Protein AF-A0A8R1E9Y8-F1 (afdb_monomer_lite)

Foldseek 3Di:
DDPPPPDQDLVRCQLVQDDLVRQCVVVVDPPVRSVVSVVVLVVVLVVLVVVCVVPVPDDLVVVCVVVVHHSNNSVCSVCPVVVDDDDDDDDDDDDDPVRVVVVVVVVVVVVVVD

Organism: Caenorhabditis japonica (NCBI:txid281687)

Radius of gyration: 22.83 Å; chains: 1; bounding box: 61×26×69 Å

Secondary structure (DSSP, 8-state):
---------HHHHHHTT--HHHHHHHTT--HHHHHHHHHHHHHHHHHHHHHHHH-TTS-HHHHHHHHT--HHHHHHIIIIIS-----PPPP-PPPPHHHHHHHHHHHHHHHHT-

Sequence (114 aa):
MRTFVHHPTIEHLLKRGMRSSDVTRTLGSSDSTARNVSAALKKIRGVIKRRIDRHDGLSLNKVAGELKIGGKTVQRIVKDDLKLDSFKLSRGQYLSDASKANRLDKAKKLLAHF

Structure (mmCIF, N/CA/C/O backbone):
data_AF-A0A8R1E9Y8-F1
#
_entry.id   AF-A0A8R1E9Y8-F1
#
loop_
_atom_site.group_PDB
_atom_site.id
_atom_site.type_symbol
_atom_site.label_atom_id
_atom_site.label_alt_id
_atom_site.label_comp_id
_atom_site.label_asym_id
_atom_site.label_entity_id
_atom_site.label_seq_id
_atom_site.pdbx_PDB_ins_code
_atom_site.Cartn_x
_atom_site.Cartn_y
_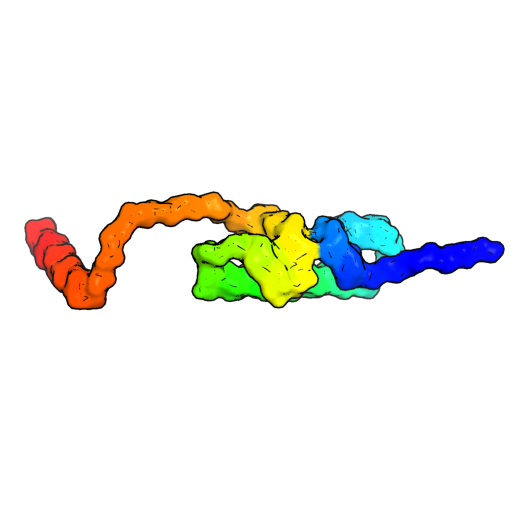atom_site.Cartn_z
_atom_site.occupancy
_atom_site.B_iso_or_equiv
_atom_site.auth_seq_id
_atom_site.auth_comp_id
_atom_site.auth_asym_id
_atom_site.auth_atom_id
_atom_site.pdbx_PDB_model_num
ATOM 1 N N . MET A 1 1 ? 28.859 -2.027 -42.124 1.00 34.03 1 MET A N 1
ATOM 2 C CA . MET A 1 1 ? 29.162 -2.054 -40.676 1.00 34.03 1 MET A CA 1
ATOM 3 C C . MET A 1 1 ? 27.865 -1.815 -39.911 1.00 34.03 1 MET A C 1
ATOM 5 O O . MET A 1 1 ? 27.322 -0.725 -40.008 1.00 34.03 1 MET A O 1
ATOM 9 N N . ARG A 1 2 ? 27.299 -2.833 -39.246 1.00 36.34 2 ARG A N 1
ATOM 10 C CA . ARG A 1 2 ? 26.121 -2.640 -38.381 1.00 36.34 2 ARG A CA 1
ATOM 11 C C . ARG A 1 2 ? 26.617 -2.062 -37.059 1.00 36.34 2 ARG A C 1
ATOM 13 O O . ARG A 1 2 ? 27.418 -2.698 -36.382 1.00 36.34 2 ARG A O 1
ATOM 20 N N . THR A 1 3 ? 26.205 -0.843 -36.741 1.00 33.47 3 THR A N 1
ATOM 21 C CA . THR A 1 3 ? 26.500 -0.207 -35.459 1.00 33.47 3 THR A CA 1
ATOM 22 C C . THR A 1 3 ? 25.878 -1.059 -34.353 1.00 33.47 3 THR A C 1
ATOM 24 O O . THR A 1 3 ? 24.687 -1.363 -34.392 1.00 33.47 3 THR A O 1
ATOM 27 N N . PHE A 1 4 ? 26.683 -1.506 -33.387 1.00 37.19 4 PHE A N 1
ATOM 28 C CA . PHE A 1 4 ? 26.162 -2.124 -32.171 1.00 37.19 4 PHE A CA 1
ATOM 29 C C . PHE A 1 4 ? 25.416 -1.037 -31.395 1.00 37.19 4 PHE A C 1
ATOM 31 O O . PHE A 1 4 ? 26.005 -0.268 -30.638 1.00 37.19 4 PHE A O 1
ATOM 38 N N . VAL A 1 5 ? 24.113 -0.923 -31.650 1.00 48.69 5 VAL A N 1
ATOM 39 C CA . VAL A 1 5 ? 23.225 -0.039 -30.903 1.00 48.69 5 VAL A CA 1
ATOM 40 C C . VAL A 1 5 ? 23.181 -0.592 -29.486 1.00 48.69 5 VAL A C 1
ATOM 42 O O . VAL A 1 5 ? 22.690 -1.694 -29.264 1.00 48.69 5 VAL A O 1
ATOM 45 N N . HIS A 1 6 ? 23.791 0.148 -28.563 1.00 48.94 6 HIS A N 1
ATOM 46 C CA . HIS A 1 6 ? 23.932 -0.137 -27.138 1.00 48.94 6 HIS A CA 1
ATOM 47 C C . HIS A 1 6 ? 22.732 -0.939 -26.603 1.00 48.94 6 HIS A C 1
ATOM 49 O O . HIS A 1 6 ? 21.671 -0.361 -26.384 1.00 48.94 6 HIS A O 1
ATOM 55 N N . HIS A 1 7 ? 22.862 -2.262 -26.428 1.00 53.69 7 HIS A N 1
ATOM 56 C CA . HIS A 1 7 ? 21.763 -3.087 -25.918 1.00 53.69 7 HIS A CA 1
ATOM 57 C C . HIS A 1 7 ? 21.462 -2.642 -24.479 1.00 53.69 7 HIS A C 1
ATOM 59 O O . HIS A 1 7 ? 22.306 -2.827 -23.598 1.00 53.69 7 HIS A O 1
ATOM 65 N N . PRO A 1 8 ? 20.302 -2.021 -24.200 1.00 61.31 8 PRO A N 1
ATOM 66 C CA . PRO A 1 8 ? 19.979 -1.626 -22.841 1.00 61.31 8 PRO A CA 1
ATOM 67 C C . PRO A 1 8 ? 19.671 -2.883 -22.020 1.00 61.31 8 PRO A C 1
ATOM 69 O O . PRO A 1 8 ? 18.807 -3.680 -22.389 1.00 61.31 8 PRO A O 1
ATOM 72 N N . THR A 1 9 ? 20.363 -3.063 -20.894 1.00 67.50 9 THR A N 1
ATOM 73 C CA . THR A 1 9 ? 20.118 -4.183 -19.976 1.00 67.50 9 THR A CA 1
ATOM 74 C C . THR A 1 9 ? 18.667 -4.170 -19.490 1.00 67.50 9 THR A C 1
ATOM 76 O O . THR A 1 9 ? 18.091 -3.107 -19.259 1.00 67.50 9 THR A O 1
ATOM 79 N N . ILE A 1 10 ? 18.082 -5.350 -19.262 1.00 60.69 10 ILE A N 1
ATOM 80 C CA . ILE A 1 10 ? 16.720 -5.524 -18.718 1.00 60.69 10 ILE A CA 1
ATOM 81 C C . ILE A 1 10 ? 16.486 -4.639 -17.483 1.00 60.69 10 ILE A C 1
ATOM 83 O O . ILE A 1 10 ? 15.460 -3.973 -17.367 1.00 60.69 10 ILE A O 1
ATOM 87 N N . GLU A 1 11 ? 17.469 -4.574 -16.588 1.00 61.62 11 GLU A N 1
ATOM 88 C CA . GLU A 1 11 ? 17.435 -3.723 -15.399 1.00 61.62 11 GLU A CA 1
ATOM 89 C C . GLU A 1 11 ? 17.272 -2.231 -15.738 1.00 61.62 11 GLU A C 1
ATOM 91 O O . GLU A 1 11 ? 16.489 -1.528 -15.101 1.00 61.62 11 GLU A O 1
ATOM 96 N N . HIS A 1 12 ? 17.958 -1.751 -16.777 1.00 67.56 12 HIS A N 1
ATOM 97 C CA . HIS A 1 12 ? 17.886 -0.363 -17.239 1.00 67.56 12 HIS A CA 1
ATOM 98 C C . HIS A 1 12 ? 16.504 -0.017 -17.801 1.00 67.56 12 HIS A C 1
ATOM 100 O O . HIS A 1 12 ? 15.955 1.049 -17.525 1.00 67.56 12 HIS A O 1
ATOM 106 N N . LEU A 1 13 ? 15.896 -0.948 -18.538 1.00 65.00 13 LEU A N 1
ATOM 107 C CA . LEU A 1 13 ? 14.551 -0.789 -19.097 1.00 65.00 13 LEU A CA 1
ATOM 108 C C . LEU A 1 13 ? 13.467 -0.773 -18.009 1.00 65.00 13 LEU A C 1
ATOM 110 O O . LEU A 1 13 ? 12.532 0.029 -18.063 1.00 65.00 13 LEU A O 1
ATOM 114 N N . LEU A 1 14 ? 13.629 -1.609 -16.980 1.00 62.78 14 LEU A N 1
ATOM 115 C CA . LEU A 1 14 ? 12.752 -1.642 -15.807 1.00 62.78 14 LEU A CA 1
ATOM 116 C C . LEU A 1 14 ? 12.879 -0.372 -14.958 1.00 62.78 14 LEU A C 1
ATOM 118 O O . LEU A 1 14 ? 11.870 0.176 -14.504 1.00 62.78 14 LEU A O 1
ATOM 122 N N . LYS A 1 15 ? 14.105 0.139 -14.790 1.00 64.81 15 LYS A N 1
ATOM 123 C CA . LYS A 1 15 ? 14.372 1.418 -14.115 1.00 64.81 15 LYS A CA 1
ATOM 124 C C . LYS A 1 15 ? 13.757 2.608 -14.856 1.00 64.81 15 LYS A C 1
ATOM 126 O O . LYS A 1 15 ? 13.289 3.536 -14.202 1.00 64.81 15 LYS A O 1
ATOM 131 N N . ARG A 1 16 ? 13.673 2.554 -16.192 1.00 65.31 16 ARG A N 1
ATOM 132 C CA . ARG A 1 16 ? 12.968 3.547 -17.028 1.00 65.31 16 ARG A CA 1
ATOM 133 C C . ARG A 1 16 ? 11.437 3.443 -16.978 1.00 65.31 16 ARG A C 1
ATOM 135 O O . ARG A 1 16 ? 10.764 4.332 -17.489 1.00 65.31 16 ARG A O 1
ATOM 142 N N . GLY A 1 17 ? 10.881 2.403 -16.353 1.00 62.25 17 GLY A N 1
ATOM 143 C CA . GLY A 1 17 ? 9.436 2.243 -16.162 1.00 62.25 17 GLY A CA 1
ATOM 144 C C . GLY A 1 17 ? 8.668 1.735 -17.378 1.00 62.25 17 GLY A C 1
ATOM 145 O O . GLY A 1 17 ? 7.451 1.906 -17.442 1.00 62.25 17 GLY A O 1
ATOM 146 N N . MET A 1 18 ? 9.351 1.082 -18.321 1.00 66.31 18 MET A N 1
ATOM 147 C CA . MET A 1 18 ? 8.700 0.466 -19.479 1.00 66.31 18 MET A CA 1
ATOM 148 C C . MET A 1 18 ? 7.807 -0.713 -19.053 1.00 66.31 18 MET A C 1
ATOM 150 O O . MET A 1 18 ? 8.151 -1.467 -18.136 1.00 66.31 18 MET A O 1
ATOM 154 N N . ARG A 1 19 ? 6.645 -0.888 -19.702 1.00 61.59 19 ARG A N 1
ATOM 155 C CA . ARG A 1 19 ? 5.753 -2.031 -19.428 1.00 61.59 19 ARG A CA 1
ATOM 156 C C . ARG A 1 19 ? 6.385 -3.318 -19.949 1.00 61.59 19 ARG A C 1
ATOM 158 O O . ARG A 1 19 ? 7.135 -3.286 -20.920 1.00 61.59 19 ARG A O 1
ATOM 165 N N . SER A 1 20 ? 6.013 -4.466 -19.372 1.00 58.62 20 SER A N 1
ATOM 166 C CA . SER A 1 20 ? 6.472 -5.779 -19.862 1.00 58.62 20 SER A CA 1
ATOM 167 C C . SER A 1 20 ? 6.247 -5.943 -21.366 1.00 58.62 20 SER A C 1
ATOM 169 O O . SER A 1 20 ? 7.137 -6.417 -22.057 1.00 58.62 20 SER A O 1
ATOM 171 N N . SER A 1 21 ? 5.078 -5.507 -21.854 1.00 60.09 21 SER A N 1
ATOM 172 C CA . SER A 1 21 ? 4.689 -5.535 -23.269 1.00 60.09 21 SER A CA 1
ATOM 173 C C . SER A 1 21 ? 5.559 -4.646 -24.153 1.00 60.09 21 SER A C 1
ATOM 175 O O . SER A 1 21 ? 5.777 -4.949 -25.321 1.00 60.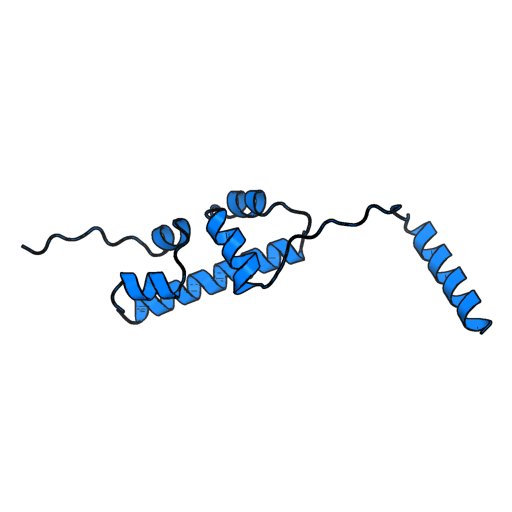09 21 SER A O 1
ATOM 177 N N . ASP A 1 22 ? 6.046 -3.537 -23.606 1.00 65.00 22 ASP A N 1
ATOM 178 C CA . ASP A 1 22 ? 6.806 -2.543 -24.356 1.00 65.00 22 ASP A CA 1
ATOM 179 C C . ASP A 1 22 ? 8.269 -2.968 -24.425 1.00 65.00 22 ASP A C 1
ATOM 181 O O . ASP A 1 22 ? 8.868 -2.908 -25.488 1.00 65.00 22 ASP A O 1
ATOM 185 N N . VAL A 1 23 ? 8.805 -3.546 -23.342 1.00 60.44 23 VAL A N 1
ATOM 186 C CA . VAL A 1 23 ? 10.128 -4.185 -23.340 1.00 60.44 23 VAL A CA 1
ATOM 187 C C . VAL A 1 23 ? 10.194 -5.320 -24.367 1.00 60.44 23 VAL A C 1
ATOM 189 O O . VAL A 1 23 ? 11.157 -5.402 -25.127 1.00 60.44 23 VAL A O 1
ATOM 192 N N . THR A 1 24 ? 9.166 -6.175 -24.431 1.00 59.72 24 THR A N 1
ATOM 193 C CA . THR A 1 24 ? 9.111 -7.266 -25.417 1.00 59.72 24 THR A CA 1
ATOM 194 C C . THR A 1 24 ? 9.031 -6.756 -26.855 1.00 59.72 24 THR A C 1
ATOM 196 O O . THR A 1 24 ? 9.628 -7.363 -27.737 1.00 59.72 24 THR A O 1
ATOM 199 N N . ARG A 1 25 ? 8.350 -5.623 -27.094 1.00 61.25 25 ARG A N 1
ATOM 200 C CA . ARG A 1 25 ? 8.277 -4.978 -28.417 1.00 61.25 25 ARG A CA 1
ATOM 201 C C . ARG A 1 25 ? 9.591 -4.298 -28.810 1.00 61.25 25 ARG A C 1
ATOM 203 O O . ARG A 1 25 ? 10.009 -4.429 -29.951 1.00 61.25 25 ARG A O 1
ATOM 210 N N . THR A 1 26 ? 10.258 -3.605 -27.882 1.00 57.19 26 THR A N 1
ATOM 211 C CA . THR A 1 26 ? 11.529 -2.901 -28.140 1.00 57.19 26 THR A CA 1
ATOM 212 C C . THR A 1 26 ? 12.683 -3.858 -28.433 1.00 57.19 26 THR A C 1
ATOM 214 O O . THR A 1 26 ? 13.565 -3.522 -29.214 1.00 57.19 26 THR A O 1
ATOM 217 N N . LEU A 1 27 ? 12.705 -5.036 -27.804 1.00 57.19 27 LEU A N 1
ATOM 218 C CA . LEU A 1 27 ? 13.846 -5.953 -27.880 1.00 57.19 27 LEU A CA 1
ATOM 219 C C . LEU A 1 27 ? 13.774 -6.979 -29.016 1.00 57.19 27 LEU A C 1
ATOM 221 O O . LEU A 1 27 ? 14.706 -7.768 -29.130 1.00 57.19 27 LEU A O 1
ATOM 225 N N . GLY A 1 28 ? 12.717 -6.984 -29.841 1.00 55.41 28 GLY A N 1
ATOM 226 C CA . GLY A 1 28 ? 12.619 -7.895 -30.988 1.00 55.41 28 GLY A CA 1
ATOM 227 C C . GLY A 1 28 ? 12.873 -9.356 -30.600 1.00 55.41 28 GLY A C 1
ATOM 228 O O . GLY A 1 28 ? 13.823 -9.963 -31.075 1.00 55.41 28 GLY A O 1
ATOM 229 N N . SER A 1 29 ? 12.070 -9.869 -29.665 1.00 55.69 29 SER A N 1
ATOM 230 C CA . SER A 1 29 ? 11.920 -11.272 -29.248 1.00 55.69 29 SER A CA 1
ATOM 231 C C . SER A 1 29 ? 13.042 -12.257 -29.629 1.00 55.69 29 SER A C 1
ATOM 233 O O . SER A 1 29 ? 12.834 -13.150 -30.448 1.00 55.69 29 SER A O 1
ATOM 235 N N . SER A 1 30 ? 14.187 -12.211 -28.938 1.00 55.97 30 SER A N 1
ATOM 236 C CA . SER A 1 30 ? 14.834 -13.474 -28.571 1.00 55.97 30 SER A CA 1
ATOM 237 C C . SER A 1 30 ? 14.092 -14.010 -27.349 1.00 55.97 30 SER A C 1
ATOM 239 O O . SER A 1 30 ? 13.977 -13.357 -26.309 1.00 55.97 30 SER A O 1
ATOM 241 N N . ASP A 1 31 ? 13.480 -15.170 -27.518 1.00 63.44 31 ASP A N 1
ATOM 242 C CA . ASP A 1 31 ? 12.432 -15.706 -26.653 1.00 63.44 31 ASP A CA 1
ATOM 243 C C . ASP A 1 31 ? 12.861 -15.841 -25.167 1.00 63.44 31 ASP A C 1
ATOM 245 O O . ASP A 1 31 ? 12.071 -15.670 -24.235 1.00 63.44 31 ASP A O 1
ATOM 249 N N . SER A 1 32 ? 14.161 -16.025 -24.921 1.00 66.88 32 SER A N 1
ATOM 250 C CA . SER A 1 32 ? 14.774 -16.027 -23.586 1.00 66.88 32 SER A CA 1
ATOM 251 C C . SER A 1 32 ? 14.779 -14.656 -22.900 1.00 66.88 32 SER A C 1
ATOM 253 O O . SER A 1 32 ? 14.546 -14.568 -21.694 1.00 66.88 32 SER A O 1
ATOM 255 N N . THR A 1 33 ? 14.986 -13.571 -23.646 1.00 66.88 33 THR A N 1
ATOM 256 C CA . THR A 1 33 ? 15.027 -12.205 -23.106 1.00 66.88 33 THR A CA 1
ATOM 257 C C . THR A 1 33 ? 13.649 -11.777 -22.615 1.00 66.88 33 THR A C 1
ATOM 259 O O . THR A 1 33 ? 13.516 -11.287 -21.494 1.00 66.88 33 THR A O 1
ATOM 262 N N . ALA A 1 34 ? 12.605 -12.037 -23.406 1.00 66.81 34 ALA A N 1
ATOM 263 C CA . ALA A 1 34 ? 11.220 -11.771 -23.019 1.00 66.81 34 ALA A CA 1
ATOM 264 C C . ALA A 1 34 ? 10.827 -12.533 -21.739 1.00 66.81 34 ALA A C 1
ATOM 266 O O . ALA A 1 34 ? 10.255 -11.950 -20.810 1.00 66.81 34 ALA A O 1
ATOM 267 N N . ARG A 1 35 ? 11.202 -13.818 -21.650 1.00 69.38 35 ARG A N 1
ATOM 268 C CA . ARG A 1 35 ? 10.987 -14.653 -20.457 1.00 69.38 35 ARG A CA 1
ATOM 269 C C . ARG A 1 35 ? 11.709 -14.102 -19.226 1.00 69.38 35 ARG A C 1
ATOM 271 O O . ARG A 1 35 ? 11.093 -13.984 -18.165 1.00 69.38 35 ARG A O 1
ATOM 278 N N . ASN A 1 36 ? 12.964 -13.684 -19.376 1.00 76.75 36 ASN A N 1
ATOM 279 C CA . ASN A 1 36 ? 13.758 -13.110 -18.287 1.00 76.75 36 ASN A CA 1
ATOM 280 C C . ASN A 1 36 ? 13.176 -11.780 -17.776 1.00 76.75 36 ASN A C 1
ATOM 282 O O . ASN A 1 36 ? 13.083 -11.572 -16.565 1.00 76.75 36 ASN A O 1
ATOM 286 N N . VAL A 1 37 ? 12.714 -10.902 -18.674 1.00 72.06 37 VAL A N 1
ATOM 287 C CA . VAL A 1 37 ? 12.045 -9.641 -18.300 1.00 72.06 37 VAL A CA 1
ATOM 288 C C . VAL A 1 37 ? 10.754 -9.916 -17.531 1.00 72.06 37 VAL A C 1
ATOM 290 O O . VAL A 1 37 ? 10.516 -9.315 -16.480 1.00 72.06 37 VAL A O 1
ATOM 293 N N . SER A 1 38 ? 9.924 -10.838 -18.028 1.00 71.31 38 SER A N 1
ATOM 294 C CA . SER A 1 38 ? 8.665 -11.205 -17.374 1.00 71.31 38 SER A CA 1
ATOM 295 C C . SER A 1 38 ? 8.905 -11.756 -15.965 1.00 71.31 38 SER A C 1
ATOM 297 O O . SER A 1 38 ? 8.242 -11.342 -15.009 1.00 71.31 38 SER A O 1
ATOM 299 N N . ALA A 1 39 ? 9.901 -12.633 -15.804 1.00 79.81 39 ALA A N 1
ATOM 300 C CA . ALA A 1 39 ? 10.292 -13.173 -14.505 1.00 79.81 39 ALA A CA 1
ATOM 301 C C . ALA A 1 39 ? 10.763 -12.071 -13.540 1.00 79.81 39 ALA A C 1
ATOM 303 O O . ALA A 1 39 ? 10.326 -12.030 -12.385 1.00 79.81 39 ALA A O 1
ATOM 304 N N . ALA A 1 40 ? 11.588 -11.132 -14.016 1.00 81.56 40 ALA A N 1
ATOM 305 C CA . ALA A 1 40 ? 12.049 -9.997 -13.220 1.00 81.56 40 ALA A CA 1
ATOM 306 C C . ALA A 1 40 ? 10.883 -9.103 -12.757 1.00 81.56 40 ALA A C 1
ATOM 308 O O . ALA A 1 40 ? 10.813 -8.737 -11.581 1.00 81.56 40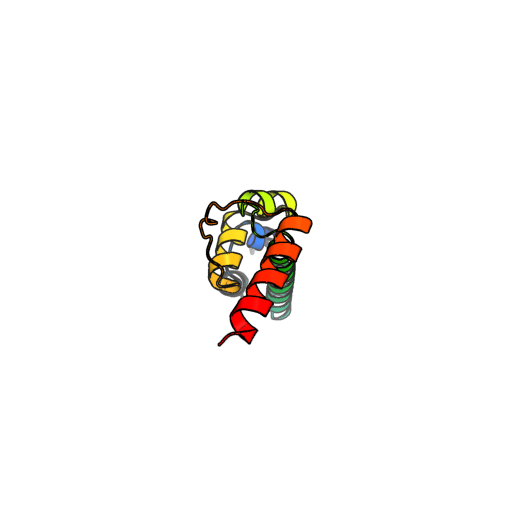 ALA A O 1
ATOM 309 N N . LEU A 1 41 ? 9.918 -8.814 -13.636 1.00 77.25 41 LEU A N 1
ATOM 310 C CA . LEU A 1 41 ? 8.722 -8.038 -13.291 1.00 77.25 41 LEU A CA 1
ATOM 311 C C . LEU A 1 41 ? 7.833 -8.747 -12.271 1.00 77.25 41 LEU A C 1
ATOM 313 O O . LEU A 1 41 ? 7.390 -8.115 -11.311 1.00 77.25 41 LEU A O 1
ATOM 317 N N . LYS A 1 42 ? 7.612 -10.060 -12.421 1.00 84.75 42 LYS A N 1
ATOM 318 C CA . LYS A 1 42 ? 6.876 -10.862 -11.429 1.00 84.75 42 LYS A CA 1
ATOM 319 C C . LYS A 1 42 ? 7.557 -10.812 -10.061 1.00 84.75 42 LYS A C 1
ATOM 321 O O . LYS A 1 42 ? 6.878 -10.623 -9.050 1.00 84.75 42 LYS A O 1
ATOM 326 N N . LYS A 1 43 ? 8.890 -10.912 -10.024 1.00 89.31 43 LYS A N 1
ATOM 327 C CA . LYS A 1 43 ? 9.674 -10.811 -8.786 1.00 89.31 43 LYS A CA 1
ATOM 328 C C . LYS A 1 43 ? 9.507 -9.440 -8.130 1.00 89.31 43 LYS A C 1
ATOM 330 O O . LYS A 1 43 ? 9.194 -9.379 -6.943 1.00 89.31 43 LYS A O 1
ATOM 335 N N . ILE A 1 44 ? 9.653 -8.355 -8.895 1.00 88.00 44 ILE A N 1
ATOM 336 C CA . ILE A 1 44 ? 9.476 -6.981 -8.398 1.00 88.00 44 ILE A CA 1
ATOM 337 C C . ILE A 1 44 ? 8.058 -6.776 -7.857 1.00 88.00 44 ILE A C 1
ATOM 339 O O . ILE A 1 44 ? 7.897 -6.309 -6.730 1.00 88.00 44 ILE A O 1
ATOM 343 N N . ARG A 1 45 ? 7.032 -7.193 -8.609 1.00 91.25 45 ARG A N 1
ATOM 344 C CA . ARG A 1 45 ? 5.628 -7.136 -8.177 1.00 91.25 45 ARG A CA 1
ATOM 345 C C . ARG A 1 45 ? 5.423 -7.853 -6.842 1.00 91.25 45 ARG A C 1
ATOM 347 O O . ARG A 1 45 ? 4.800 -7.297 -5.942 1.00 91.25 45 ARG A O 1
ATOM 354 N N . GLY A 1 46 ? 5.989 -9.050 -6.683 1.00 93.62 46 GLY A N 1
ATOM 355 C CA . GLY A 1 46 ? 5.907 -9.816 -5.437 1.00 93.62 46 GLY A CA 1
ATOM 356 C C . GLY A 1 46 ? 6.668 -9.188 -4.263 1.00 93.62 46 GLY A C 1
ATOM 357 O O . GLY A 1 46 ? 6.262 -9.342 -3.112 1.00 93.62 46 GLY A O 1
ATOM 358 N N . VAL A 1 47 ? 7.768 -8.475 -4.514 1.00 93.06 47 VAL A N 1
ATOM 359 C CA . VAL A 1 47 ? 8.490 -7.723 -3.471 1.00 93.06 47 VAL A CA 1
ATOM 360 C C . VAL A 1 47 ? 7.682 -6.508 -3.018 1.00 93.06 47 VAL A C 1
ATOM 362 O O . VAL A 1 47 ? 7.519 -6.317 -1.813 1.00 93.06 47 VAL A O 1
ATOM 365 N N . ILE A 1 48 ? 7.136 -5.734 -3.963 1.00 91.50 48 ILE A N 1
ATOM 366 C CA . ILE A 1 48 ? 6.308 -4.555 -3.671 1.00 91.50 48 ILE A CA 1
ATOM 367 C C . ILE A 1 48 ? 5.062 -4.966 -2.883 1.00 91.50 48 ILE A C 1
ATOM 369 O O . ILE A 1 48 ? 4.822 -4.401 -1.819 1.00 91.50 48 ILE A O 1
ATOM 373 N N . LYS A 1 49 ? 4.336 -5.999 -3.338 1.00 94.12 49 LYS A N 1
ATOM 374 C CA . LYS A 1 49 ? 3.143 -6.508 -2.644 1.00 94.12 49 LYS A CA 1
ATOM 375 C C . LYS A 1 49 ? 3.448 -6.851 -1.184 1.00 94.12 49 LYS A C 1
ATOM 377 O O . LYS A 1 49 ? 2.840 -6.294 -0.284 1.00 94.12 49 LYS A O 1
ATOM 382 N N . ARG A 1 50 ? 4.492 -7.651 -0.942 1.00 94.94 50 ARG A N 1
ATOM 383 C CA . ARG A 1 50 ? 4.904 -8.019 0.422 1.00 94.94 50 ARG A CA 1
ATOM 384 C C . ARG A 1 50 ? 5.323 -6.822 1.284 1.00 94.94 50 ARG A C 1
ATOM 386 O O . ARG A 1 50 ? 5.228 -6.907 2.502 1.00 94.94 50 ARG A O 1
ATOM 393 N N . ARG A 1 51 ? 5.860 -5.740 0.705 1.00 92.75 51 ARG A N 1
ATOM 394 C CA . ARG A 1 51 ? 6.217 -4.525 1.465 1.00 92.75 51 ARG A CA 1
ATOM 395 C C . ARG A 1 51 ? 4.964 -3.765 1.891 1.00 92.75 51 ARG A C 1
ATOM 397 O O . ARG A 1 51 ? 4.919 -3.343 3.039 1.00 92.75 51 ARG A O 1
ATOM 404 N N . ILE A 1 52 ? 3.979 -3.660 0.999 1.00 91.25 52 ILE A N 1
ATOM 405 C CA . ILE A 1 52 ? 2.679 -3.036 1.274 1.00 91.25 52 ILE A CA 1
ATOM 406 C C . ILE A 1 52 ? 1.911 -3.848 2.318 1.00 91.25 52 ILE A C 1
ATOM 408 O O . ILE A 1 52 ? 1.509 -3.279 3.320 1.00 91.25 52 ILE A O 1
ATOM 412 N N . ASP A 1 53 ? 1.818 -5.172 2.164 1.00 92.06 53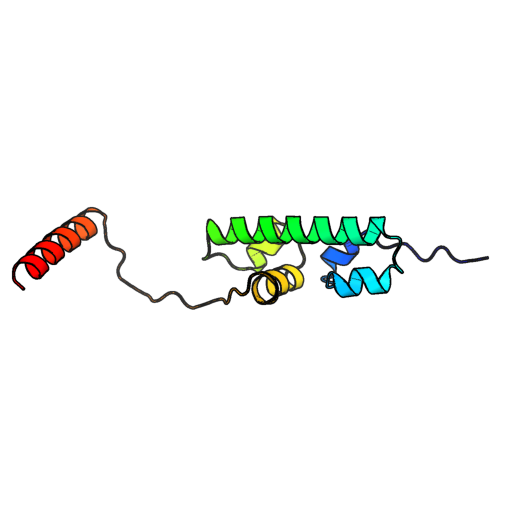 ASP A N 1
ATOM 413 C CA . ASP A 1 53 ? 1.103 -6.039 3.118 1.00 92.06 53 ASP A CA 1
ATOM 414 C C . ASP A 1 53 ? 1.673 -5.939 4.547 1.00 92.06 53 ASP A C 1
ATOM 416 O O . ASP A 1 53 ? 0.954 -6.108 5.526 1.00 92.06 53 ASP A O 1
ATOM 420 N N . ARG A 1 54 ? 2.978 -5.659 4.684 1.00 93.75 54 ARG A N 1
ATOM 421 C CA . ARG A 1 54 ? 3.614 -5.444 5.994 1.00 93.75 54 ARG A CA 1
ATOM 422 C C . ARG A 1 54 ? 3.370 -4.052 6.568 1.00 93.75 54 ARG A C 1
ATOM 424 O O . ARG A 1 54 ? 3.374 -3.905 7.784 1.00 93.75 54 ARG A O 1
ATOM 431 N N . HIS A 1 55 ? 3.291 -3.034 5.717 1.00 89.75 55 HIS A N 1
ATOM 432 C CA . HIS A 1 55 ? 3.124 -1.648 6.137 1.00 89.75 55 HIS A CA 1
ATOM 433 C C . HIS A 1 55 ? 2.509 -0.826 4.995 1.00 89.75 55 HIS A C 1
ATOM 435 O O . HIS A 1 55 ? 3.209 -0.191 4.200 1.00 89.75 55 HIS A O 1
ATOM 441 N N . ASP A 1 56 ? 1.185 -0.806 4.945 1.00 87.31 56 ASP A N 1
ATOM 442 C CA . ASP A 1 56 ? 0.381 -0.146 3.912 1.00 87.31 56 ASP A CA 1
ATOM 443 C C . ASP A 1 56 ? 0.346 1.385 4.053 1.00 87.31 56 ASP A C 1
ATOM 445 O O . ASP A 1 56 ? 0.145 2.097 3.073 1.00 87.31 56 ASP A O 1
ATOM 449 N N . GLY A 1 57 ? 0.657 1.913 5.240 1.00 88.50 57 GLY A N 1
ATOM 450 C CA . GLY A 1 57 ? 0.793 3.352 5.492 1.00 88.50 57 GLY A CA 1
ATOM 451 C C . GLY A 1 57 ? 2.063 4.021 4.933 1.00 88.50 57 GLY A C 1
ATOM 452 O O . GLY A 1 57 ? 2.330 5.175 5.267 1.00 88.50 57 GLY A O 1
ATOM 453 N N . LEU A 1 58 ? 2.896 3.326 4.141 1.00 88.12 58 LEU A N 1
ATOM 454 C CA . LEU A 1 58 ? 4.115 3.909 3.556 1.00 88.12 58 LEU A CA 1
ATOM 455 C C . LEU A 1 58 ? 3.832 4.652 2.247 1.00 88.12 58 LEU A C 1
ATOM 457 O O . LEU A 1 58 ? 3.045 4.215 1.411 1.00 88.12 58 LEU A O 1
ATOM 461 N N . SER A 1 59 ? 4.580 5.733 2.003 1.00 90.19 59 SER A N 1
ATOM 462 C CA . SER A 1 59 ? 4.554 6.390 0.696 1.00 90.19 59 SER A CA 1
ATOM 463 C C . SER A 1 59 ? 5.203 5.509 -0.376 1.00 90.19 59 SER A C 1
ATOM 465 O O . SER A 1 59 ? 6.264 4.910 -0.171 1.00 90.19 59 SER A O 1
ATOM 467 N N . LEU A 1 60 ? 4.609 5.486 -1.572 1.00 91.62 60 LEU A N 1
ATOM 468 C CA . LEU A 1 60 ? 5.154 4.729 -2.705 1.00 91.62 60 LEU A CA 1
ATOM 469 C C . LEU A 1 60 ? 6.550 5.214 -3.121 1.00 91.62 60 LEU A C 1
ATOM 471 O O . LEU A 1 60 ? 7.363 4.416 -3.581 1.00 91.62 60 LEU A O 1
ATOM 475 N N . ASN A 1 61 ? 6.863 6.495 -2.903 1.00 91.75 61 ASN A N 1
ATOM 476 C CA . ASN A 1 61 ? 8.197 7.045 -3.153 1.00 91.75 61 ASN A CA 1
ATOM 477 C C . ASN A 1 61 ? 9.243 6.501 -2.171 1.00 91.75 61 ASN A C 1
ATOM 479 O O . ASN A 1 61 ? 10.374 6.241 -2.575 1.00 91.75 61 ASN A O 1
ATOM 483 N N . LYS A 1 62 ? 8.873 6.272 -0.903 1.00 92.62 62 LYS A N 1
ATOM 484 C CA . LYS A 1 62 ? 9.769 5.638 0.072 1.00 92.62 62 LYS A CA 1
ATOM 485 C C . LYS A 1 62 ? 10.048 4.186 -0.311 1.00 92.62 62 LYS A C 1
ATOM 487 O O . LYS A 1 62 ? 11.207 3.786 -0.347 1.00 92.62 62 LYS A O 1
ATOM 492 N N . VAL A 1 63 ? 9.011 3.438 -0.699 1.00 91.88 63 VAL A N 1
ATOM 493 C CA . VAL A 1 63 ? 9.163 2.068 -1.226 1.00 91.88 63 VAL A CA 1
ATOM 494 C C . VAL A 1 63 ? 10.067 2.054 -2.464 1.00 91.88 63 VAL A C 1
ATOM 496 O O . VAL A 1 63 ? 10.949 1.207 -2.575 1.00 91.88 63 VAL A O 1
ATOM 499 N N . ALA A 1 64 ? 9.887 3.008 -3.378 1.00 91.81 64 ALA A N 1
ATOM 500 C CA . ALA A 1 64 ? 10.717 3.148 -4.570 1.00 91.81 64 ALA A CA 1
ATOM 501 C C . ALA A 1 64 ? 12.196 3.403 -4.231 1.00 91.81 64 ALA A C 1
ATOM 503 O O . ALA A 1 64 ? 13.068 2.729 -4.779 1.00 91.81 64 ALA A O 1
ATOM 504 N N . GLY A 1 65 ? 12.473 4.318 -3.295 1.00 91.62 65 GLY A N 1
ATOM 505 C CA . GLY A 1 65 ? 13.828 4.624 -2.832 1.00 91.62 65 GLY A CA 1
ATOM 506 C C . GLY A 1 65 ? 14.515 3.428 -2.172 1.00 91.62 65 GLY A C 1
ATOM 507 O O . GLY A 1 65 ? 15.637 3.086 -2.540 1.00 91.62 65 GLY A O 1
ATOM 508 N N . GLU A 1 66 ? 13.821 2.737 -1.264 1.00 90.81 66 GLU A N 1
ATOM 509 C CA . GLU A 1 66 ? 14.340 1.541 -0.585 1.00 90.81 66 GLU A CA 1
ATOM 510 C C . GLU A 1 66 ? 14.649 0.404 -1.568 1.00 90.81 66 GLU A C 1
ATOM 512 O O . GLU A 1 66 ? 15.666 -0.277 -1.440 1.00 90.81 66 GLU A O 1
ATOM 517 N N . LEU A 1 67 ? 13.789 0.209 -2.572 1.00 87.88 67 LEU A N 1
ATOM 518 C CA . LEU A 1 67 ? 13.972 -0.825 -3.589 1.00 87.88 67 LEU A CA 1
ATOM 519 C C . LEU A 1 67 ? 14.888 -0.389 -4.744 1.00 87.88 67 LEU A C 1
ATOM 521 O O . LEU A 1 67 ? 15.188 -1.212 -5.606 1.00 87.88 67 LEU A O 1
ATOM 525 N N . LYS A 1 68 ? 15.334 0.875 -4.776 1.00 88.50 68 LYS A N 1
ATOM 526 C CA . LYS A 1 68 ? 16.091 1.486 -5.887 1.00 88.50 68 LYS A CA 1
ATOM 527 C C . LYS A 1 68 ? 15.392 1.319 -7.247 1.00 88.50 68 LYS A C 1
ATOM 529 O O . LYS A 1 68 ? 16.031 1.082 -8.275 1.00 88.50 68 LYS A O 1
ATOM 534 N N . ILE A 1 69 ? 14.065 1.437 -7.250 1.00 86.06 69 ILE A N 1
ATOM 535 C CA . ILE A 1 69 ? 13.203 1.353 -8.437 1.00 86.06 69 ILE A CA 1
ATOM 536 C C . ILE A 1 69 ? 12.666 2.753 -8.744 1.00 86.06 69 ILE A C 1
ATOM 538 O O . ILE A 1 69 ? 12.415 3.541 -7.838 1.00 86.06 69 ILE A O 1
ATOM 542 N N . GLY A 1 70 ? 12.453 3.074 -10.022 1.00 86.94 70 GLY A N 1
ATOM 543 C CA . GLY A 1 70 ? 11.813 4.332 -10.405 1.00 86.94 70 GLY A CA 1
ATOM 544 C C . GLY A 1 70 ? 10.413 4.476 -9.790 1.00 86.94 70 GLY A C 1
ATOM 545 O O . GLY A 1 70 ? 9.586 3.569 -9.896 1.00 86.94 70 GLY A O 1
ATOM 546 N N . GLY A 1 71 ? 10.116 5.630 -9.182 1.00 89.88 71 GLY A N 1
ATOM 547 C CA . GLY A 1 71 ? 8.831 5.879 -8.509 1.00 89.88 71 GLY A CA 1
ATOM 548 C C . GLY A 1 71 ? 7.611 5.669 -9.413 1.00 89.88 71 GLY A C 1
ATOM 549 O O . GLY A 1 71 ? 6.645 5.027 -9.003 1.00 89.88 71 GLY A O 1
ATOM 550 N N . LYS A 1 72 ? 7.693 6.098 -10.682 1.00 89.19 72 LYS A N 1
ATOM 551 C CA . LYS A 1 72 ? 6.645 5.858 -11.694 1.00 89.19 72 LYS A CA 1
ATOM 552 C C . LYS A 1 72 ? 6.360 4.364 -11.896 1.00 89.19 72 LYS A C 1
ATOM 554 O O . LYS A 1 72 ? 5.206 3.971 -12.037 1.00 89.19 72 LYS A O 1
ATOM 559 N N . THR A 1 73 ? 7.396 3.524 -11.869 1.00 86.75 73 THR A N 1
ATOM 560 C CA . THR A 1 73 ? 7.264 2.068 -12.003 1.00 86.75 73 THR A CA 1
ATOM 561 C C . THR A 1 73 ? 6.520 1.475 -10.816 1.00 86.75 73 THR A C 1
ATOM 563 O O . THR A 1 73 ? 5.612 0.673 -11.012 1.00 86.75 73 THR A O 1
ATOM 566 N N . VAL A 1 74 ? 6.869 1.886 -9.593 1.00 90.50 74 VAL A N 1
ATOM 567 C CA . VAL A 1 74 ? 6.182 1.425 -8.378 1.00 90.50 74 VAL A CA 1
ATOM 568 C C . VAL A 1 74 ? 4.712 1.835 -8.412 1.00 90.50 74 VAL A C 1
ATOM 570 O O . VAL A 1 74 ? 3.850 0.984 -8.225 1.00 90.50 74 VAL A O 1
ATOM 573 N N . GLN A 1 75 ? 4.415 3.094 -8.739 1.00 91.38 75 GLN A N 1
ATOM 574 C CA . GLN A 1 75 ? 3.041 3.595 -8.849 1.00 91.38 75 GLN A CA 1
ATOM 575 C C . GLN A 1 75 ? 2.216 2.812 -9.877 1.00 91.38 75 GLN A C 1
ATOM 577 O O . GLN A 1 75 ? 1.113 2.368 -9.565 1.00 91.38 75 GLN A O 1
ATOM 582 N N . ARG A 1 76 ? 2.771 2.568 -11.071 1.00 90.88 76 ARG A N 1
ATOM 583 C CA . ARG A 1 76 ? 2.120 1.758 -12.108 1.00 90.88 76 ARG A CA 1
ATOM 584 C C . ARG A 1 76 ? 1.873 0.328 -11.636 1.00 90.88 76 ARG A C 1
ATOM 586 O O . ARG A 1 76 ? 0.783 -0.187 -11.825 1.00 90.88 76 ARG A O 1
ATOM 593 N N . ILE A 1 77 ? 2.864 -0.324 -11.023 1.00 90.12 77 ILE A N 1
ATOM 594 C CA . ILE A 1 77 ? 2.707 -1.702 -10.528 1.00 90.12 77 ILE A CA 1
ATOM 595 C C . ILE A 1 77 ? 1.605 -1.765 -9.468 1.00 90.12 77 ILE A C 1
ATOM 597 O O . ILE A 1 77 ? 0.781 -2.674 -9.502 1.00 90.12 77 ILE A O 1
ATOM 601 N N . VAL A 1 78 ? 1.568 -0.807 -8.543 1.00 92.38 78 VAL A N 1
ATOM 602 C CA . VAL A 1 78 ? 0.559 -0.766 -7.477 1.00 92.38 78 VAL A CA 1
ATOM 603 C C . VAL A 1 78 ? -0.843 -0.557 -8.057 1.00 92.38 78 VAL A C 1
ATOM 605 O O . VAL A 1 78 ? -1.737 -1.356 -7.780 1.00 92.38 78 VAL A O 1
ATOM 608 N N . LYS A 1 79 ? -1.015 0.433 -8.936 1.00 92.69 79 LYS A N 1
ATOM 609 C CA . LYS A 1 79 ? -2.319 0.758 -9.525 1.00 92.69 79 LYS A CA 1
ATOM 610 C C . LYS A 1 79 ? -2.782 -0.265 -10.563 1.00 92.69 79 LYS A C 1
ATOM 612 O O . LYS A 1 79 ? -3.890 -0.786 -10.486 1.00 92.69 79 LYS A O 1
ATOM 617 N N . ASP A 1 80 ? -1.938 -0.586 -11.537 1.00 90.62 80 ASP A N 1
ATOM 618 C CA . ASP A 1 80 ? -2.343 -1.376 -12.701 1.00 90.62 80 ASP A CA 1
ATOM 619 C C . ASP A 1 80 ? -2.222 -2.880 -12.458 1.00 90.62 80 ASP A C 1
ATOM 621 O O . ASP A 1 80 ? -3.122 -3.623 -12.854 1.00 90.62 80 ASP A O 1
ATOM 625 N N . ASP A 1 81 ? -1.132 -3.330 -11.823 1.00 89.81 81 ASP A N 1
ATOM 626 C CA . ASP A 1 81 ? -0.810 -4.759 -11.697 1.00 89.81 81 ASP A CA 1
ATOM 627 C C . ASP A 1 81 ? -1.311 -5.355 -10.366 1.00 89.81 81 ASP A C 1
ATOM 629 O O . ASP A 1 81 ? -1.643 -6.543 -10.305 1.00 89.81 81 ASP A O 1
ATOM 633 N N . LEU A 1 82 ? -1.331 -4.572 -9.281 1.00 91.19 82 LEU A N 1
ATOM 634 C CA . LEU A 1 82 ? -1.855 -4.985 -7.971 1.00 91.19 82 LEU A CA 1
ATOM 635 C C . LEU A 1 82 ? -3.293 -4.522 -7.723 1.00 91.19 82 LEU A C 1
ATOM 637 O O . LEU A 1 82 ? -3.928 -5.088 -6.840 1.00 91.19 82 LEU A O 1
ATOM 641 N N . LYS A 1 83 ? -3.811 -3.571 -8.516 1.00 93.56 83 LYS A N 1
ATOM 642 C CA . LYS A 1 83 ? -5.165 -3.010 -8.366 1.00 93.56 83 LYS A CA 1
ATOM 643 C C . LYS A 1 83 ? -5.408 -2.432 -6.969 1.00 93.56 83 LYS A C 1
ATOM 645 O O . LYS A 1 83 ? -6.462 -2.638 -6.380 1.00 93.56 83 LYS A O 1
ATOM 650 N N . LEU A 1 84 ? -4.399 -1.746 -6.437 1.00 91.69 84 LEU A N 1
ATOM 651 C CA . LEU A 1 84 ? -4.461 -1.081 -5.143 1.00 91.69 84 LEU A CA 1
ATOM 652 C C . LEU A 1 84 ? -4.492 0.431 -5.344 1.00 91.69 84 LEU A C 1
ATOM 654 O O . LEU A 1 84 ? -3.665 0.979 -6.077 1.00 91.69 84 LEU A O 1
ATOM 658 N N . ASP A 1 85 ? -5.395 1.089 -4.626 1.00 89.88 85 ASP A N 1
ATOM 659 C CA . ASP A 1 85 ? -5.510 2.540 -4.597 1.00 89.88 85 ASP A CA 1
ATOM 660 C C . ASP A 1 85 ? -5.124 3.085 -3.223 1.00 89.88 85 ASP A C 1
ATOM 662 O O . ASP A 1 85 ? -5.383 2.483 -2.179 1.00 89.88 85 ASP A O 1
ATOM 666 N N . SER A 1 86 ? -4.477 4.248 -3.222 1.00 87.81 86 SER A N 1
ATOM 667 C CA . SER A 1 86 ? -4.185 4.965 -1.985 1.00 87.81 86 SER A CA 1
ATOM 668 C C . SER A 1 86 ? -5.466 5.596 -1.453 1.00 87.81 86 SER A C 1
ATOM 670 O O . SER A 1 86 ? -6.114 6.370 -2.154 1.00 87.81 86 SER A O 1
ATOM 672 N N . PHE A 1 87 ? -5.804 5.306 -0.200 1.00 87.31 87 PHE A N 1
ATOM 673 C CA . PHE A 1 87 ? -6.961 5.884 0.471 1.00 87.31 87 PHE A CA 1
ATOM 674 C C . PHE A 1 87 ? -6.545 6.626 1.740 1.00 87.31 87 PHE A C 1
ATOM 676 O O . PHE A 1 87 ? -5.485 6.389 2.323 1.00 87.31 87 PHE A O 1
ATOM 683 N N . LYS A 1 88 ? -7.389 7.565 2.167 1.00 87.75 88 LYS A N 1
ATOM 684 C CA . LYS A 1 88 ? -7.181 8.302 3.410 1.00 87.75 88 LYS A CA 1
ATOM 685 C C . LYS A 1 88 ? -7.686 7.457 4.574 1.00 87.75 88 LYS A C 1
ATOM 687 O O . LYS A 1 88 ? -8.873 7.151 4.636 1.00 87.75 88 LYS A O 1
ATOM 692 N N . LEU A 1 89 ? -6.798 7.124 5.507 1.00 83.94 89 LEU A N 1
ATOM 693 C CA . LEU A 1 89 ? -7.193 6.483 6.758 1.00 83.94 89 LEU A CA 1
ATOM 694 C C . LEU A 1 89 ? -8.079 7.435 7.572 1.00 83.94 89 LEU A C 1
ATOM 696 O O . LEU A 1 89 ? -7.724 8.597 7.804 1.00 83.94 89 LEU A O 1
ATOM 700 N N . SER A 1 90 ? -9.235 6.934 8.006 1.00 84.81 90 SER A N 1
ATOM 701 C CA . SER A 1 90 ? -10.123 7.659 8.910 1.00 84.81 90 SER A CA 1
ATOM 702 C C . SER A 1 90 ? -9.429 7.886 10.247 1.00 84.81 90 SER A C 1
ATOM 704 O O . SER A 1 90 ? -8.838 6.975 10.825 1.00 84.81 90 SER A O 1
ATOM 706 N N . ARG A 1 91 ? -9.503 9.119 10.754 1.00 85.44 91 ARG A N 1
ATOM 707 C CA . ARG A 1 91 ? -8.987 9.445 12.085 1.00 85.44 91 ARG A CA 1
ATOM 708 C C . ARG A 1 91 ? -9.947 8.875 13.124 1.00 85.44 91 ARG A C 1
ATOM 710 O O . ARG A 1 91 ? -11.138 9.160 13.075 1.00 85.44 91 ARG A O 1
ATOM 717 N N . GLY A 1 92 ? -9.423 8.085 14.051 1.00 84.31 92 GLY A N 1
ATOM 718 C CA . GLY A 1 92 ? -10.186 7.498 15.145 1.00 84.31 92 GLY A CA 1
ATOM 719 C C . GLY A 1 92 ?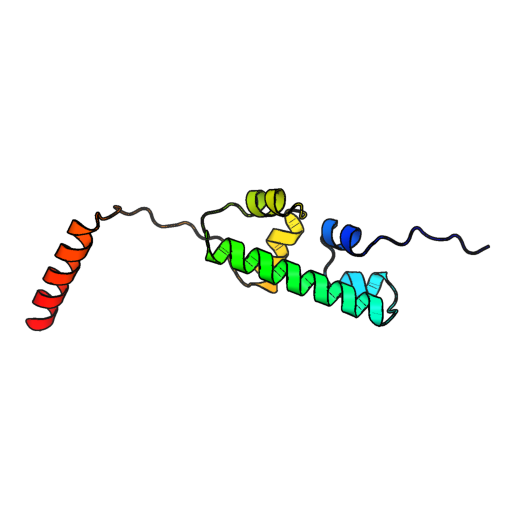 -9.361 7.447 16.422 1.00 84.31 92 GLY A C 1
ATOM 720 O O . GLY A 1 92 ? -8.144 7.636 16.401 1.00 84.31 92 GLY A O 1
ATOM 721 N N . GLN A 1 93 ? -10.033 7.197 17.542 1.00 84.75 93 GLN A N 1
ATOM 722 C CA . GLN A 1 93 ? -9.360 6.974 18.814 1.00 84.75 93 GLN A CA 1
ATOM 723 C C . GLN A 1 93 ? -8.659 5.612 18.787 1.00 84.75 93 GLN A C 1
ATOM 725 O O . GLN A 1 93 ? -9.308 4.579 18.608 1.00 84.75 93 GLN A O 1
ATOM 730 N N . TYR A 1 94 ? -7.343 5.608 19.004 1.00 87.00 94 TYR A N 1
ATOM 731 C CA . TYR A 1 94 ? -6.615 4.371 19.262 1.00 87.00 94 TYR A CA 1
ATOM 732 C C . TYR A 1 94 ? -7.061 3.805 20.609 1.00 87.00 94 TYR A C 1
ATOM 734 O O . TYR A 1 94 ? -7.013 4.484 21.634 1.00 87.00 94 TYR A O 1
ATOM 742 N N . LEU A 1 95 ? -7.528 2.560 20.600 1.00 92.06 95 LEU A N 1
ATOM 743 C CA . LEU A 1 95 ? -7.928 1.863 21.815 1.00 92.06 95 LEU A CA 1
ATOM 744 C C . LEU A 1 95 ? -6.724 1.148 22.415 1.00 92.06 95 LEU A C 1
ATOM 746 O O . LEU A 1 95 ? -6.017 0.432 21.702 1.00 92.06 95 LEU A O 1
ATOM 750 N N . SER A 1 96 ? -6.549 1.281 23.729 1.00 95.00 96 SER A N 1
ATOM 751 C CA . SER A 1 96 ? -5.667 0.389 24.478 1.00 95.00 96 SER A CA 1
ATOM 752 C C . SER A 1 96 ? -6.223 -1.034 24.456 1.00 95.00 96 SER A C 1
ATOM 754 O O . SER A 1 96 ? -7.425 -1.246 24.258 1.00 95.00 96 SER A O 1
ATOM 756 N N . ASP A 1 97 ? -5.368 -2.025 24.686 1.00 95.38 97 ASP A N 1
ATOM 757 C CA . ASP A 1 97 ? -5.802 -3.424 24.672 1.00 95.38 97 ASP A CA 1
ATOM 758 C C . ASP A 1 97 ? -6.836 -3.717 25.769 1.00 95.38 97 ASP A C 1
ATOM 760 O O . ASP A 1 97 ? -7.818 -4.417 25.518 1.00 95.38 97 ASP A O 1
ATOM 764 N N . ALA A 1 98 ? -6.718 -3.059 26.929 1.00 95.75 98 ALA A N 1
ATOM 765 C CA . ALA A 1 98 ? -7.738 -3.095 27.978 1.00 95.75 98 ALA A CA 1
ATOM 766 C C . ALA A 1 98 ? -9.090 -2.543 27.489 1.00 95.75 98 ALA A C 1
ATOM 768 O O . ALA A 1 98 ? -10.141 -3.148 27.707 1.00 95.75 98 ALA A O 1
ATOM 769 N N . SER A 1 99 ? -9.090 -1.413 26.771 1.00 95.19 99 SER A N 1
ATOM 770 C CA . SER A 1 99 ? -10.319 -0.856 26.197 1.00 95.19 99 SER A CA 1
ATOM 771 C C . SER A 1 99 ? -10.925 -1.757 25.118 1.00 95.19 99 SER A C 1
ATOM 773 O O . SER A 1 99 ? -12.151 -1.852 25.043 1.00 95.19 99 SER A O 1
ATOM 775 N N . LYS A 1 100 ? -10.106 -2.438 24.303 1.00 96.25 100 LYS A N 1
ATOM 776 C CA . LYS A 1 100 ? -10.590 -3.418 23.312 1.00 96.25 100 LYS A CA 1
ATOM 777 C C . LYS A 1 100 ? -11.288 -4.595 23.995 1.00 96.25 100 LYS A C 1
ATOM 779 O O . LYS A 1 100 ? -12.397 -4.940 23.593 1.00 96.25 100 LYS A O 1
ATOM 784 N N . ALA A 1 101 ? -10.687 -5.152 25.048 1.00 96.62 101 ALA A N 1
ATOM 785 C CA . ALA A 1 101 ? -11.270 -6.252 25.817 1.00 96.62 101 ALA A CA 1
ATOM 786 C C . ALA A 1 101 ? -12.611 -5.852 26.454 1.00 96.62 101 ALA A C 1
ATOM 788 O O . ALA A 1 101 ? -13.614 -6.545 26.282 1.00 96.62 101 ALA A O 1
ATOM 789 N N . ASN A 1 102 ? -12.662 -4.676 27.087 1.00 96.50 102 ASN A N 1
ATOM 790 C CA . ASN A 1 102 ? -13.891 -4.150 27.684 1.00 96.50 102 ASN A CA 1
ATOM 791 C C . ASN A 1 102 ? -14.997 -3.921 26.645 1.00 96.50 102 ASN A C 1
ATOM 793 O O . ASN A 1 102 ? -16.166 -4.197 26.911 1.00 96.50 102 ASN A O 1
ATOM 797 N N . ARG A 1 103 ? -14.651 -3.412 25.454 1.00 96.00 103 ARG A N 1
ATOM 798 C CA . ARG A 1 103 ? -15.623 -3.249 24.363 1.00 96.00 103 ARG A CA 1
ATOM 799 C C . ARG A 1 103 ? -16.162 -4.592 23.879 1.00 96.00 103 ARG A C 1
ATOM 801 O O . ARG A 1 103 ? -17.364 -4.693 23.654 1.00 96.00 103 ARG A O 1
ATOM 808 N N . LEU A 1 104 ? -15.302 -5.602 23.749 1.00 96.31 104 LEU A N 1
ATOM 809 C CA . LEU A 1 104 ? -15.704 -6.942 23.321 1.00 96.31 104 LEU A CA 1
ATOM 810 C C . LEU A 1 104 ? -16.681 -7.587 24.315 1.00 96.31 104 LEU A C 1
ATOM 812 O O . LEU A 1 104 ? -17.705 -8.119 23.895 1.00 96.31 104 LEU A O 1
ATOM 816 N N . ASP A 1 105 ? -16.391 -7.514 25.615 1.00 96.56 105 ASP A N 1
ATOM 817 C CA . ASP A 1 105 ? -17.267 -8.050 26.667 1.00 96.56 105 ASP A CA 1
ATOM 818 C C . ASP A 1 105 ? -18.649 -7.376 26.658 1.00 96.56 105 ASP A C 1
ATOM 820 O O . ASP A 1 105 ? -19.680 -8.047 26.611 1.00 96.56 105 ASP A O 1
ATOM 824 N N . LYS A 1 106 ? -18.679 -6.038 26.593 1.00 96.06 106 LYS A N 1
ATOM 825 C CA . LYS A 1 106 ? -19.933 -5.275 26.502 1.00 96.06 106 LYS A CA 1
ATOM 826 C C . LYS A 1 106 ? -20.737 -5.625 25.251 1.00 96.06 106 LYS A C 1
ATOM 828 O O . LYS A 1 106 ? -21.949 -5.790 25.344 1.00 96.06 106 LYS A O 1
ATOM 833 N N . ALA A 1 107 ? -20.078 -5.763 24.100 1.00 96.50 107 ALA A N 1
ATOM 834 C CA . ALA A 1 107 ? -20.743 -6.127 22.852 1.00 96.50 107 ALA A CA 1
ATOM 835 C C . ALA A 1 107 ? -21.381 -7.524 22.926 1.00 96.50 107 ALA A C 1
ATOM 837 O O . ALA A 1 107 ? -22.520 -7.693 22.501 1.00 96.50 107 ALA A O 1
ATOM 838 N N . LYS A 1 108 ? -20.689 -8.507 23.521 1.00 96.69 108 LYS A N 1
ATOM 839 C CA . LYS A 1 108 ? -21.235 -9.859 23.730 1.00 96.69 108 LYS A CA 1
ATOM 840 C C . LYS A 1 108 ? -22.460 -9.853 24.643 1.00 96.69 108 LYS A C 1
ATOM 842 O O . LYS A 1 108 ? -23.438 -10.524 24.335 1.00 96.69 108 LYS A O 1
ATOM 847 N N . LYS A 1 109 ? -22.422 -9.080 25.733 1.00 96.31 109 LYS A N 1
ATOM 848 C CA . LYS A 1 109 ? -23.559 -8.934 26.657 1.00 96.31 109 LYS A CA 1
ATOM 849 C C . LYS A 1 109 ? -24.772 -8.326 25.965 1.00 96.31 109 LYS A C 1
ATOM 851 O O . LYS A 1 109 ? -25.863 -8.856 26.103 1.00 96.31 109 LYS A O 1
ATOM 856 N N . LEU A 1 110 ? -24.576 -7.259 25.187 1.00 96.25 110 LEU A N 1
ATOM 857 C CA . LEU A 1 110 ? -25.661 -6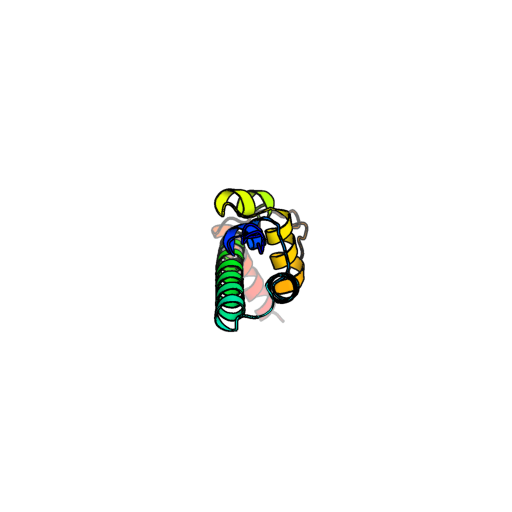.646 24.416 1.00 96.25 110 LEU A CA 1
ATOM 858 C C . LEU A 1 110 ? -26.268 -7.628 23.411 1.00 96.25 110 LEU A C 1
ATOM 860 O O . LEU A 1 110 ? -27.484 -7.704 23.321 1.00 96.25 110 LEU A O 1
ATOM 864 N N . LEU A 1 111 ? -25.437 -8.399 22.703 1.00 95.88 111 LEU A N 1
ATOM 865 C CA . LEU A 1 111 ? -25.911 -9.394 21.741 1.00 95.88 111 LEU A CA 1
ATOM 866 C C . LEU A 1 111 ? -26.736 -10.508 22.400 1.00 95.88 111 LEU A C 1
ATOM 868 O O . LEU A 1 111 ? -27.694 -10.965 21.800 1.00 95.88 111 LEU A O 1
ATOM 872 N N . ALA A 1 112 ? -26.384 -10.927 23.617 1.00 91.88 112 ALA A N 1
ATOM 873 C CA . ALA A 1 112 ? -27.104 -11.972 24.349 1.00 91.88 112 ALA A CA 1
ATOM 874 C C . ALA A 1 112 ? -28.468 -11.525 24.911 1.00 91.88 112 ALA A C 1
ATOM 876 O O . ALA A 1 112 ? -29.228 -12.361 25.391 1.00 91.88 112 ALA A O 1
ATOM 877 N N . HIS A 1 113 ? -28.751 -10.219 24.902 1.00 80.25 113 HIS A N 1
ATOM 878 C CA . HIS A 1 113 ? -30.029 -9.646 25.332 1.00 80.25 113 HIS A CA 1
ATOM 879 C C . HIS A 1 113 ? -30.989 -9.344 24.165 1.00 80.25 113 HIS A C 1
ATOM 881 O O . HIS A 1 113 ? -32.089 -8.851 24.418 1.00 80.25 113 HIS A O 1
ATOM 887 N N . PHE A 1 114 ? -30.581 -9.629 22.923 1.00 60.53 114 PHE A N 1
ATOM 888 C CA . PHE A 1 114 ? -31.460 -9.714 21.751 1.00 60.53 114 PHE A CA 1
ATOM 889 C C . PHE A 1 114 ? -31.833 -11.173 21.485 1.00 60.53 114 PHE A C 1
ATOM 891 O O . PHE A 1 114 ? -32.953 -11.388 20.974 1.00 60.53 114 PHE A O 1
#

pLDDT: mean 79.99, std 16.29, range [33.47, 96.69]